Protein AF-A0A965UKW5-F1 (afdb_monomer_lite)

Foldseek 3Di:
DVPPALVCCVDPVNVVVQLVVVVVVCVVVVHDDDSVVSSVVSVVVSVVVVVVVVVVVVVVVVVVVVVVVD

Sequence (70 aa):
MDAKGCDWCESDEGMAEIMGFLREAAEERGLPFLDAAARLLVRRAIHNARKAEARRAKEAEQAAGEGKAS

pLDDT: mean 91.78, std 10.76, range [50.56, 98.38]

Secondary structure (DSSP, 8-state):
-TTTHHHHHHSHHHHHHHHHHHHHHHHHTT----HHHHHHHHHHHHHHHHHHHHHHHHHHHHHHHHTT--

Radius of gyration: 17.36 Å; chains: 1; bounding box: 36×22×50 Å

Structure (mmCIF, N/CA/C/O backbone):
data_AF-A0A965UKW5-F1
#
_entry.id   AF-A0A965UKW5-F1
#
loop_
_atom_site.group_PDB
_atom_site.id
_atom_site.type_symbol
_atom_site.label_atom_id
_atom_site.label_alt_id
_atom_site.label_comp_id
_atom_site.label_asym_id
_atom_site.label_entity_id
_atom_site.label_seq_id
_atom_site.pdbx_PDB_ins_code
_atom_site.Cartn_x
_atom_site.Cartn_y
_atom_site.Cartn_z
_atom_site.occupancy
_atom_site.B_iso_or_equiv
_atom_site.auth_seq_id
_atom_site.auth_comp_id
_atom_site.auth_asym_id
_atom_site.auth_atom_id
_atom_site.pdbx_PDB_model_num
ATOM 1 N N . MET A 1 1 ? 1.284 2.605 -7.301 1.00 68.81 1 MET A N 1
ATOM 2 C CA . MET A 1 1 ? 2.108 1.603 -8.005 1.00 68.81 1 MET A CA 1
ATOM 3 C C . MET A 1 1 ? 2.386 2.057 -9.420 1.00 68.81 1 MET A C 1
ATOM 5 O O . MET A 1 1 ? 3.520 2.415 -9.662 1.00 68.81 1 MET A O 1
ATOM 9 N N . ASP A 1 2 ? 1.388 2.194 -10.296 1.00 80.12 2 ASP A N 1
ATOM 10 C CA . ASP A 1 2 ? 1.662 2.614 -11.684 1.00 80.12 2 ASP A CA 1
ATOM 11 C C . ASP A 1 2 ? 2.207 4.055 -11.799 1.00 80.12 2 ASP A C 1
ATOM 13 O O . ASP A 1 2 ? 3.164 4.293 -12.522 1.00 80.12 2 ASP A O 1
ATOM 17 N N . ALA A 1 3 ? 1.642 5.018 -11.054 1.00 85.19 3 ALA A N 1
ATOM 18 C CA . ALA A 1 3 ? 2.045 6.430 -11.159 1.00 85.19 3 ALA A CA 1
ATOM 19 C C . ALA A 1 3 ? 3.272 6.817 -10.307 1.00 85.19 3 ALA A C 1
ATOM 21 O O . ALA A 1 3 ? 4.089 7.624 -10.736 1.00 85.19 3 ALA A O 1
ATOM 22 N N . LYS A 1 4 ? 3.385 6.274 -9.085 1.00 88.44 4 LYS A N 1
ATOM 23 C CA . LYS A 1 4 ? 4.444 6.617 -8.107 1.00 88.44 4 LYS A CA 1
ATOM 24 C C . LYS A 1 4 ? 5.468 5.485 -7.872 1.00 88.44 4 LYS A C 1
ATOM 26 O O . LYS A 1 4 ? 6.410 5.668 -7.113 1.00 88.44 4 LYS A O 1
ATOM 31 N N . GLY A 1 5 ? 5.292 4.315 -8.491 1.00 91.88 5 GLY A N 1
ATOM 32 C CA . GLY A 1 5 ? 6.110 3.119 -8.245 1.00 91.88 5 GLY A CA 1
ATOM 33 C C . GLY A 1 5 ? 5.666 2.295 -7.029 1.00 91.88 5 GLY A C 1
ATOM 34 O O . GLY A 1 5 ? 4.834 2.728 -6.226 1.00 91.88 5 GLY A O 1
ATOM 35 N N . CYS A 1 6 ? 6.190 1.071 -6.916 1.00 93.69 6 CYS A N 1
ATOM 36 C CA . CYS A 1 6 ? 5.957 0.190 -5.765 1.00 93.69 6 CYS A CA 1
ATOM 37 C C . CYS A 1 6 ? 6.693 0.665 -4.503 1.00 93.69 6 CYS A C 1
ATOM 39 O O . CYS A 1 6 ? 6.126 0.581 -3.419 1.00 93.69 6 CYS A O 1
ATOM 41 N N . ASP A 1 7 ? 7.905 1.205 -4.643 1.00 94.94 7 ASP A N 1
ATOM 42 C CA . ASP A 1 7 ? 8.746 1.593 -3.503 1.00 94.94 7 ASP A CA 1
ATOM 43 C C . ASP A 1 7 ? 8.164 2.784 -2.737 1.00 94.94 7 ASP A C 1
ATOM 45 O O . ASP A 1 7 ? 8.120 2.771 -1.511 1.00 94.94 7 ASP A O 1
ATOM 49 N N . TRP A 1 8 ? 7.605 3.768 -3.449 1.00 96.00 8 TRP A N 1
ATOM 50 C CA . TRP A 1 8 ? 6.873 4.861 -2.810 1.00 96.00 8 TRP A CA 1
ATOM 51 C C . TRP A 1 8 ? 5.654 4.349 -2.028 1.00 96.00 8 TRP A C 1
ATOM 53 O O . TRP A 1 8 ? 5.378 4.824 -0.935 1.00 96.00 8 TRP A O 1
ATOM 63 N N . CYS A 1 9 ? 4.936 3.343 -2.544 1.00 95.56 9 CYS A N 1
ATOM 64 C CA . CYS A 1 9 ? 3.801 2.753 -1.827 1.00 95.56 9 CYS A CA 1
ATOM 65 C C . CYS A 1 9 ? 4.217 1.982 -0.558 1.00 95.56 9 CYS A C 1
ATOM 67 O O . CYS A 1 9 ? 3.359 1.733 0.288 1.00 95.56 9 CYS A O 1
ATOM 69 N N . GLU A 1 10 ? 5.484 1.573 -0.436 1.00 95.75 10 GLU A N 1
ATOM 70 C CA . GLU A 1 10 ? 6.029 0.947 0.777 1.00 95.75 10 GLU A CA 1
ATOM 71 C C . GLU A 1 10 ? 6.580 1.961 1.786 1.00 95.75 10 GLU A C 1
ATOM 73 O O . GLU A 1 10 ? 6.787 1.578 2.938 1.00 95.75 10 GLU A O 1
ATOM 78 N N . SER A 1 11 ? 6.799 3.221 1.389 1.00 97.31 11 SER A N 1
ATOM 79 C CA . SER A 1 11 ? 7.264 4.268 2.302 1.00 97.31 11 SER A CA 1
ATOM 80 C C . SER A 1 11 ? 6.204 4.603 3.352 1.00 97.31 11 SER A C 1
ATOM 82 O O . SER A 1 11 ? 5.009 4.352 3.161 1.00 97.31 11 SER A O 1
ATOM 84 N N . ASP A 1 12 ? 6.633 5.193 4.466 1.00 96.62 12 ASP A N 1
ATOM 85 C CA . ASP A 1 12 ? 5.720 5.582 5.539 1.00 96.62 12 ASP A CA 1
ATOM 86 C C . ASP A 1 12 ? 4.702 6.627 5.059 1.00 96.62 12 ASP A C 1
ATOM 88 O O . ASP A 1 12 ? 3.517 6.527 5.384 1.00 96.62 12 ASP A O 1
ATOM 92 N N . GLU A 1 13 ? 5.127 7.577 4.222 1.00 97.25 13 GLU A N 1
ATOM 93 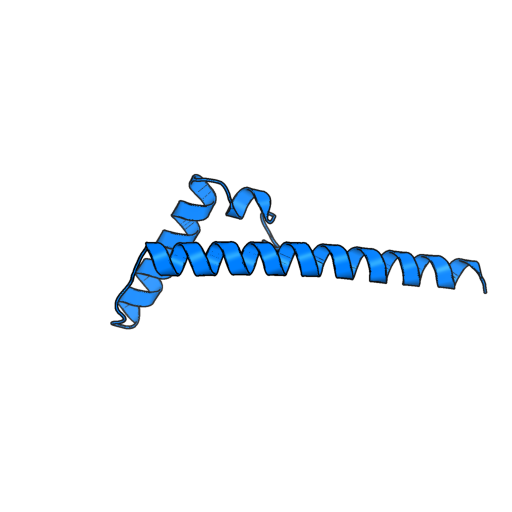C CA . GLU A 1 13 ? 4.256 8.601 3.640 1.00 97.25 13 GLU A CA 1
ATOM 94 C C . GLU A 1 13 ? 3.240 7.989 2.675 1.00 97.25 13 GLU A C 1
ATOM 96 O O . GLU A 1 13 ? 2.044 8.277 2.765 1.00 97.25 13 GLU A O 1
ATOM 101 N N . GLY A 1 14 ? 3.692 7.110 1.775 1.00 97.19 14 GLY A N 1
ATOM 102 C CA . GLY A 1 14 ? 2.805 6.462 0.815 1.00 97.19 14 GLY A CA 1
ATOM 103 C C . GLY A 1 14 ? 1.811 5.523 1.489 1.00 97.19 14 GLY A C 1
ATOM 104 O O . GLY A 1 14 ? 0.624 5.528 1.156 1.00 97.19 14 GLY A O 1
ATOM 105 N N . MET A 1 15 ? 2.261 4.760 2.486 1.00 97.88 15 MET A N 1
ATOM 106 C CA . MET A 1 15 ? 1.392 3.906 3.287 1.00 97.88 15 MET A CA 1
ATOM 107 C C . MET A 1 15 ? 0.369 4.735 4.069 1.00 97.88 15 MET A C 1
ATOM 109 O O . MET A 1 15 ? -0.799 4.359 4.110 1.00 97.88 15 MET A O 1
ATOM 113 N N . ALA A 1 16 ? 0.766 5.862 4.666 1.00 97.94 16 ALA A N 1
ATOM 114 C CA . ALA A 1 16 ? -0.160 6.745 5.371 1.00 97.94 16 ALA A CA 1
ATOM 115 C C . ALA A 1 16 ? -1.245 7.303 4.435 1.00 97.94 16 ALA A C 1
ATOM 117 O O . ALA A 1 16 ? -2.426 7.224 4.772 1.00 97.94 16 ALA A O 1
ATOM 118 N N . GLU A 1 17 ? -0.863 7.787 3.249 1.00 97.94 17 GLU A N 1
ATOM 119 C CA . GLU A 1 17 ? -1.795 8.311 2.240 1.00 97.94 17 GLU A CA 1
ATOM 120 C C . GLU A 1 17 ? -2.801 7.231 1.803 1.00 97.94 17 GLU A C 1
ATOM 122 O O . GLU A 1 17 ? -4.012 7.436 1.875 1.00 97.94 17 GLU A O 1
ATOM 127 N N . ILE A 1 18 ? -2.320 6.036 1.440 1.00 97.50 18 ILE A N 1
ATOM 128 C CA . ILE A 1 18 ? -3.174 4.911 1.020 1.00 97.50 18 ILE A CA 1
ATOM 129 C C . ILE A 1 18 ? -4.142 4.504 2.136 1.00 97.50 18 ILE A C 1
ATOM 131 O O . ILE A 1 18 ? -5.327 4.276 1.893 1.00 97.50 18 ILE A O 1
ATOM 135 N N . MET A 1 19 ? -3.646 4.397 3.366 1.00 98.00 19 MET A N 1
ATOM 136 C CA . MET A 1 19 ? -4.454 3.986 4.512 1.00 98.00 19 MET A CA 1
ATOM 137 C C . MET A 1 19 ? -5.498 5.040 4.892 1.00 98.00 19 MET A C 1
ATOM 139 O O . MET A 1 19 ? -6.583 4.66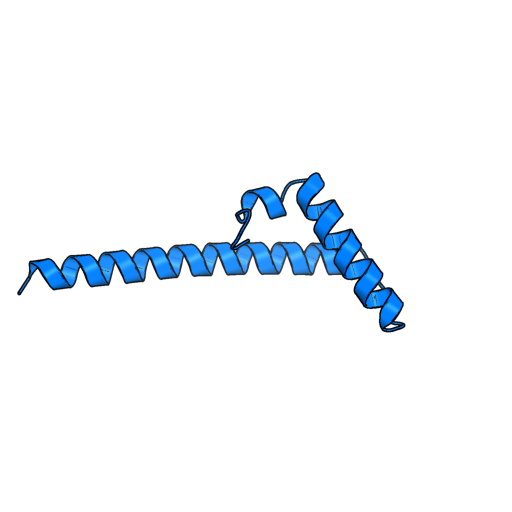2 5.334 1.00 98.00 19 MET A O 1
ATOM 143 N N . GLY A 1 20 ? -5.201 6.327 4.685 1.00 98.19 20 GLY A N 1
ATOM 144 C CA . GLY A 1 20 ? -6.165 7.423 4.796 1.00 98.19 20 GLY A CA 1
ATOM 145 C C . GLY A 1 20 ? -7.331 7.238 3.828 1.00 98.19 20 GLY A C 1
ATOM 146 O O . GLY A 1 20 ? -8.471 7.111 4.268 1.00 98.19 20 GLY A O 1
ATOM 147 N N . PHE A 1 21 ? -7.034 7.064 2.537 1.00 97.69 21 PHE A N 1
ATOM 148 C CA . PHE A 1 21 ? -8.059 6.804 1.520 1.00 97.69 21 PHE A CA 1
ATOM 149 C C . PHE A 1 21 ? -8.906 5.561 1.824 1.00 97.69 21 PHE A C 1
ATOM 151 O O . PHE A 1 21 ? -10.126 5.592 1.683 1.00 97.69 21 PHE A O 1
ATOM 158 N N . LEU A 1 22 ? -8.288 4.449 2.247 1.00 98.00 22 LEU A N 1
ATOM 159 C CA . LEU A 1 22 ? -9.033 3.224 2.568 1.00 98.00 22 LEU A CA 1
ATOM 160 C C . LEU A 1 22 ? -9.944 3.397 3.789 1.00 98.00 22 LEU A C 1
ATOM 162 O O . LEU A 1 22 ? -11.015 2.790 3.841 1.00 98.00 22 LEU A O 1
ATOM 166 N N . ARG A 1 23 ? -9.521 4.205 4.765 1.00 98.19 23 ARG A N 1
ATOM 167 C CA . ARG A 1 23 ? -10.315 4.519 5.952 1.00 98.19 23 ARG A CA 1
ATOM 168 C C . ARG A 1 23 ? -11.523 5.377 5.593 1.00 98.19 23 ARG A C 1
ATOM 170 O O . ARG A 1 23 ? -12.629 4.990 5.953 1.00 98.19 23 ARG A O 1
ATOM 177 N N . GLU A 1 24 ? -11.317 6.471 4.862 1.00 98.31 24 GLU A N 1
ATOM 178 C CA . GLU A 1 24 ? -12.398 7.350 4.388 1.00 98.31 24 GLU A CA 1
ATOM 179 C C . GLU A 1 24 ? -13.417 6.553 3.565 1.00 98.31 24 GLU A C 1
ATOM 181 O O . GLU A 1 24 ? -14.615 6.569 3.838 1.00 98.31 24 GLU A O 1
ATOM 186 N N . ALA A 1 25 ? -12.930 5.729 2.636 1.00 97.94 25 ALA A N 1
ATOM 187 C CA . ALA A 1 25 ? -13.769 4.861 1.824 1.00 97.94 25 ALA A CA 1
ATOM 188 C C . ALA A 1 25 ? -14.586 3.849 2.656 1.00 97.94 25 ALA A C 1
ATOM 190 O O . ALA A 1 25 ? -15.724 3.531 2.296 1.00 97.94 25 ALA A O 1
ATOM 191 N N . ALA A 1 26 ? -14.019 3.291 3.729 1.00 97.94 26 ALA A N 1
ATOM 192 C CA . ALA A 1 26 ? -14.741 2.380 4.614 1.00 97.94 26 ALA A CA 1
ATOM 193 C C . ALA A 1 26 ? -15.818 3.118 5.422 1.00 97.94 26 ALA A C 1
ATOM 195 O O . ALA A 1 26 ? -16.935 2.613 5.538 1.00 97.94 26 ALA A O 1
ATOM 196 N N . GLU A 1 27 ? -15.506 4.319 5.911 1.00 98.12 27 GLU A N 1
ATOM 197 C CA . GLU A 1 27 ? -16.425 5.178 6.661 1.00 98.12 27 GLU A CA 1
ATOM 198 C C . GLU A 1 27 ? -17.640 5.584 5.820 1.00 98.12 27 GLU A C 1
ATOM 200 O O . GLU A 1 27 ? -18.773 5.358 6.243 1.00 98.12 27 GLU A O 1
ATOM 205 N N . GLU A 1 28 ? -17.426 6.051 4.587 1.00 98.38 28 GLU A N 1
ATOM 206 C CA . GLU A 1 28 ? -18.502 6.380 3.638 1.00 98.38 28 GLU A CA 1
ATOM 207 C C . GLU A 1 28 ? -19.456 5.203 3.381 1.00 98.38 28 GLU A C 1
ATOM 209 O O . GLU A 1 28 ? -20.637 5.387 3.085 1.00 98.38 28 GLU A O 1
ATOM 214 N N . ARG A 1 29 ? -18.940 3.973 3.483 1.00 97.94 29 ARG A N 1
ATOM 215 C CA . ARG A 1 29 ? -19.686 2.729 3.248 1.00 97.94 29 ARG A CA 1
ATOM 216 C C . ARG A 1 29 ? -20.255 2.122 4.532 1.00 97.94 29 ARG A C 1
ATOM 218 O O . ARG A 1 29 ? -20.896 1.076 4.458 1.00 97.94 29 ARG A O 1
ATOM 225 N N . GLY A 1 30 ? -20.012 2.728 5.696 1.00 97.75 30 GLY A N 1
ATOM 226 C CA . GLY A 1 30 ? -20.411 2.180 6.994 1.00 97.75 30 GLY A CA 1
ATOM 227 C C . GLY A 1 30 ? -19.745 0.838 7.322 1.00 97.75 30 GLY A C 1
ATOM 228 O O . GLY A 1 30 ? -20.328 0.012 8.025 1.00 97.75 30 GLY A O 1
ATOM 229 N N . LEU A 1 31 ? -18.549 0.585 6.784 1.00 97.62 31 LEU A N 1
ATOM 230 C CA . LEU A 1 31 ? -17.813 -0.661 6.975 1.00 97.62 31 LEU A CA 1
ATOM 231 C C . LEU A 1 31 ? -16.781 -0.527 8.105 1.00 97.62 31 LEU A C 1
ATOM 233 O O . LEU A 1 31 ? -16.103 0.497 8.206 1.00 97.62 31 LEU A O 1
ATOM 237 N N . PRO A 1 32 ? -16.592 -1.569 8.934 1.00 96.56 32 PRO A N 1
ATOM 238 C CA . PRO A 1 32 ? -15.544 -1.562 9.943 1.00 96.56 32 PRO A CA 1
ATOM 239 C C . PRO A 1 32 ? -14.161 -1.544 9.282 1.00 96.56 32 PRO A C 1
ATOM 241 O O . PRO A 1 32 ? -13.871 -2.339 8.385 1.00 96.56 32 PRO A O 1
ATOM 244 N N . PHE A 1 33 ? -13.281 -0.669 9.769 1.00 97.44 33 PHE A N 1
ATOM 245 C CA . PHE A 1 33 ? -11.914 -0.545 9.273 1.00 97.44 33 PHE A CA 1
ATOM 246 C C . PHE A 1 33 ? -10.901 -1.103 10.274 1.00 97.44 33 PHE A C 1
ATOM 248 O O . PHE A 1 33 ? -10.750 -0.581 11.380 1.00 97.44 33 PHE A O 1
ATOM 255 N N . LEU A 1 34 ? -10.165 -2.140 9.867 1.00 97.69 34 LEU A N 1
ATOM 256 C CA . LEU A 1 34 ? -9.083 -2.721 10.657 1.00 97.69 34 LEU A CA 1
ATOM 257 C C . LEU A 1 34 ? -7.730 -2.414 10.012 1.00 97.69 34 LEU A C 1
ATOM 259 O O . LEU A 1 34 ? -7.380 -2.979 8.976 1.00 97.69 34 LEU A O 1
ATOM 263 N N . ASP A 1 35 ? -6.950 -1.559 10.673 1.00 96.62 35 ASP A N 1
ATOM 264 C CA . ASP A 1 35 ? -5.669 -1.044 10.175 1.00 96.62 35 ASP A CA 1
ATOM 265 C C . ASP A 1 35 ?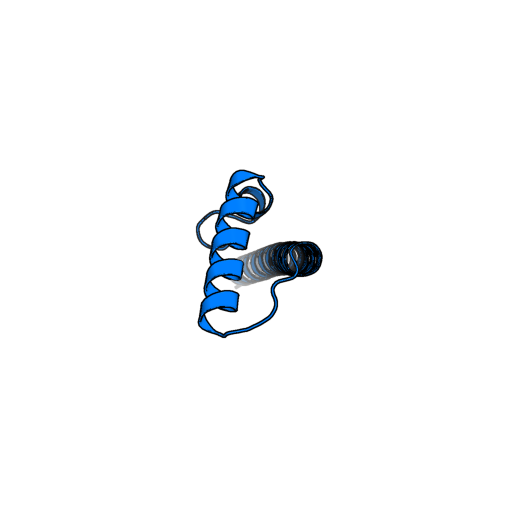 -4.695 -2.181 9.794 1.00 96.62 35 ASP A C 1
ATOM 267 O O . ASP A 1 35 ? -4.205 -2.256 8.667 1.00 96.62 35 ASP A O 1
ATOM 271 N N . ALA A 1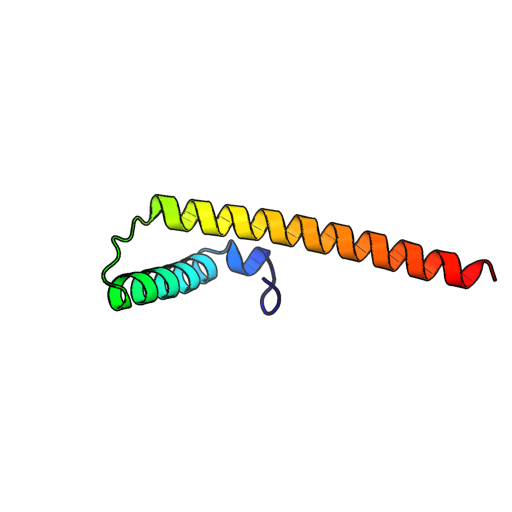 36 ? -4.507 -3.159 10.684 1.00 97.75 36 ALA A N 1
ATOM 272 C CA . ALA A 1 36 ? -3.611 -4.289 10.435 1.00 97.75 36 ALA A CA 1
ATOM 273 C C . ALA A 1 36 ? -3.983 -5.095 9.173 1.00 97.75 36 ALA A C 1
ATOM 275 O O . ALA A 1 36 ? -3.101 -5.483 8.401 1.00 97.75 36 ALA A O 1
ATOM 276 N N . ALA A 1 37 ? -5.280 -5.321 8.939 1.00 97.38 37 ALA A N 1
ATOM 277 C CA . ALA A 1 37 ? -5.755 -6.045 7.763 1.00 97.38 37 ALA A CA 1
ATOM 278 C C . ALA A 1 37 ? -5.590 -5.214 6.485 1.00 97.38 37 ALA A C 1
ATOM 280 O O . ALA A 1 37 ? -5.121 -5.734 5.473 1.00 97.38 37 ALA A O 1
ATOM 281 N N . ALA A 1 38 ? -5.899 -3.918 6.539 1.00 97.56 38 ALA A N 1
ATOM 282 C CA . ALA A 1 38 ? -5.699 -3.016 5.411 1.00 97.56 38 ALA A CA 1
ATOM 283 C C . ALA A 1 38 ? -4.214 -2.945 5.004 1.00 97.56 38 ALA A C 1
ATOM 285 O O . ALA A 1 38 ? -3.896 -3.147 3.831 1.00 97.56 38 ALA A O 1
ATOM 286 N N . ARG A 1 39 ? -3.281 -2.815 5.959 1.00 97.44 39 ARG A N 1
ATOM 287 C CA . ARG A 1 39 ? -1.832 -2.853 5.667 1.00 97.44 39 ARG A CA 1
ATOM 288 C C . ARG A 1 39 ? -1.393 -4.165 5.027 1.00 97.44 39 ARG A C 1
ATOM 290 O O . ARG A 1 39 ? -0.554 -4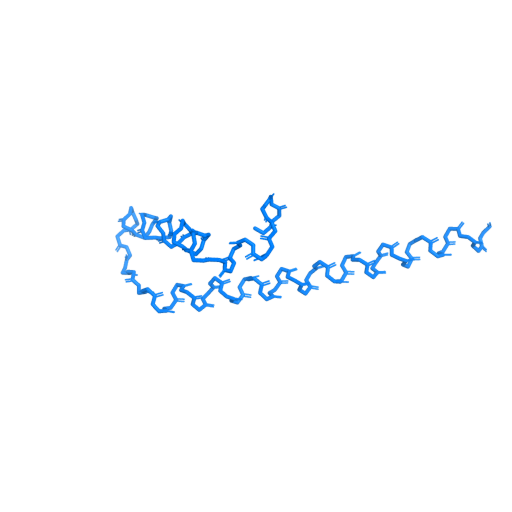.162 4.126 1.00 97.44 39 ARG A O 1
ATOM 297 N N . LEU A 1 40 ? -1.937 -5.295 5.483 1.00 98.12 40 LEU A N 1
ATOM 298 C CA . LEU A 1 40 ? -1.648 -6.599 4.886 1.00 98.12 40 LEU A CA 1
ATOM 299 C C . LEU A 1 40 ? -2.101 -6.653 3.419 1.00 98.12 40 LEU A C 1
ATOM 301 O O . LEU A 1 40 ? -1.341 -7.107 2.562 1.00 98.12 40 LEU A O 1
ATOM 305 N N . LEU A 1 41 ? -3.304 -6.153 3.122 1.00 97.50 41 LEU A N 1
ATOM 306 C CA . LEU A 1 41 ? -3.834 -6.088 1.759 1.00 97.50 41 LEU A CA 1
ATOM 307 C C . LEU A 1 41 ? -2.986 -5.183 0.859 1.00 97.50 41 LEU A C 1
ATOM 309 O O . LEU A 1 41 ? -2.657 -5.584 -0.258 1.00 97.50 41 LEU A O 1
ATOM 313 N N . VAL A 1 42 ? -2.565 -4.015 1.353 1.00 97.31 42 VAL A N 1
ATOM 314 C CA . VAL A 1 42 ? -1.685 -3.100 0.606 1.00 97.31 42 VAL A CA 1
ATOM 315 C C . VAL A 1 42 ? -0.355 -3.780 0.278 1.00 97.31 42 VAL A C 1
ATOM 317 O O . VAL A 1 42 ? 0.036 -3.831 -0.888 1.00 97.31 42 VAL A O 1
ATOM 320 N N . ARG A 1 43 ? 0.306 -4.406 1.259 1.00 97.00 43 ARG A N 1
ATOM 321 C CA . ARG A 1 43 ? 1.554 -5.160 1.025 1.00 97.00 43 ARG A CA 1
ATOM 322 C C . ARG A 1 43 ? 1.371 -6.282 0.007 1.00 97.00 43 ARG A C 1
ATOM 324 O O . ARG A 1 43 ? 2.224 -6.496 -0.855 1.00 97.00 43 ARG A O 1
ATOM 331 N N . ARG A 1 44 ? 0.242 -6.994 0.070 1.00 97.62 44 ARG A N 1
ATOM 332 C CA . ARG A 1 44 ? -0.083 -8.044 -0.900 1.00 97.62 44 ARG A CA 1
ATOM 333 C C . ARG A 1 44 ? -0.259 -7.479 -2.310 1.00 97.62 44 ARG A C 1
ATOM 335 O O . ARG A 1 44 ? 0.225 -8.092 -3.263 1.00 97.62 44 ARG A O 1
ATOM 342 N N . ALA A 1 45 ? -0.911 -6.328 -2.447 1.00 96.44 45 ALA A N 1
ATOM 343 C CA . ALA A 1 45 ? -1.061 -5.641 -3.724 1.00 96.44 45 ALA A CA 1
ATOM 344 C C . ALA A 1 45 ? 0.300 -5.210 -4.296 1.00 96.44 45 ALA A C 1
ATOM 346 O O . ALA A 1 45 ? 0.559 -5.465 -5.470 1.00 96.44 45 ALA A O 1
ATOM 347 N N . ILE A 1 46 ? 1.197 -4.670 -3.461 1.00 96.12 46 ILE A N 1
ATOM 348 C CA . ILE A 1 46 ? 2.552 -4.263 -3.874 1.00 96.12 46 ILE A CA 1
ATOM 349 C C . ILE A 1 46 ? 3.341 -5.460 -4.399 1.00 96.12 46 ILE A C 1
ATOM 351 O O . ILE A 1 46 ? 3.908 -5.415 -5.491 1.00 96.12 46 ILE A O 1
ATOM 355 N N . HIS A 1 47 ? 3.314 -6.576 -3.670 1.00 96.44 47 HIS A N 1
ATOM 356 C CA . HIS A 1 47 ? 3.948 -7.811 -4.121 1.00 96.44 47 HIS A CA 1
ATOM 357 C C . HIS A 1 47 ? 3.415 -8.271 -5.488 1.00 96.44 47 HIS A C 1
ATOM 359 O O . HIS A 1 47 ? 4.186 -8.665 -6.367 1.00 96.44 47 HIS A O 1
ATOM 365 N N . ASN A 1 48 ? 2.095 -8.228 -5.681 1.00 96.31 48 ASN A N 1
ATOM 366 C CA . ASN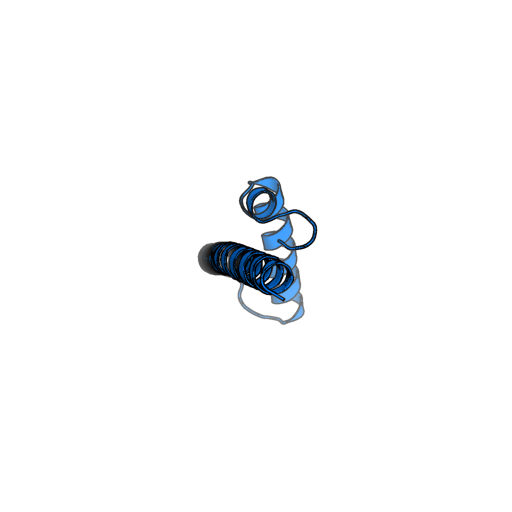 A 1 48 ? 1.482 -8.623 -6.946 1.00 96.31 48 ASN A CA 1
ATOM 367 C C . ASN A 1 48 ? 1.872 -7.683 -8.093 1.00 96.31 48 ASN A C 1
ATOM 369 O O . ASN A 1 48 ? 2.124 -8.166 -9.197 1.00 96.31 48 ASN A O 1
ATOM 373 N N . ALA A 1 49 ? 1.958 -6.377 -7.837 1.00 94.69 49 ALA A N 1
ATOM 374 C CA . ALA A 1 49 ? 2.379 -5.399 -8.831 1.00 94.69 49 ALA A CA 1
ATOM 375 C C . ALA A 1 49 ? 3.833 -5.612 -9.257 1.00 94.69 49 ALA A C 1
ATOM 377 O O . ALA A 1 49 ? 4.079 -5.762 -10.450 1.00 94.69 49 ALA A O 1
ATOM 378 N N . ARG A 1 50 ? 4.767 -5.782 -8.309 1.00 94.25 50 ARG A N 1
ATOM 379 C CA . ARG A 1 50 ? 6.170 -6.117 -8.622 1.00 94.25 50 ARG A CA 1
ATOM 380 C C . ARG A 1 50 ? 6.280 -7.372 -9.491 1.00 94.25 50 ARG A C 1
ATOM 382 O O . ARG A 1 50 ? 7.021 -7.410 -10.471 1.00 94.25 50 ARG A O 1
ATOM 389 N N . LYS A 1 51 ? 5.502 -8.413 -9.170 1.00 94.81 51 LYS A N 1
ATOM 390 C CA . LYS A 1 51 ? 5.465 -9.645 -9.974 1.00 94.81 51 LYS A CA 1
ATOM 391 C C . LYS A 1 51 ? 4.922 -9.396 -11.386 1.00 94.81 51 LYS A C 1
ATOM 393 O O . LYS A 1 51 ? 5.409 -10.000 -12.341 1.00 94.81 51 LYS A O 1
ATOM 398 N N . ALA A 1 52 ? 3.907 -8.546 -11.521 1.00 93.19 52 ALA A N 1
ATOM 399 C CA . ALA A 1 52 ? 3.337 -8.188 -12.813 1.00 93.19 52 ALA A CA 1
ATOM 400 C C . ALA A 1 52 ? 4.318 -7.363 -13.661 1.00 93.19 52 ALA A C 1
ATOM 402 O O . ALA A 1 52 ? 4.459 -7.653 -14.845 1.00 93.19 52 ALA A O 1
ATOM 403 N N . GLU A 1 53 ? 5.030 -6.404 -13.066 1.00 90.81 53 GLU A N 1
ATOM 404 C CA . GLU A 1 53 ? 6.084 -5.627 -13.732 1.00 90.81 53 GLU A CA 1
ATOM 405 C C . GLU A 1 53 ? 7.206 -6.531 -14.247 1.00 90.81 53 GLU A C 1
ATOM 407 O O . GLU A 1 53 ? 7.548 -6.474 -15.426 1.00 90.81 53 GLU A O 1
ATOM 412 N N . ALA A 1 54 ? 7.708 -7.443 -13.409 1.00 91.94 54 ALA A N 1
ATOM 413 C CA . ALA A 1 54 ? 8.726 -8.407 -13.821 1.00 91.94 54 ALA A CA 1
ATOM 414 C C . ALA A 1 54 ? 8.254 -9.301 -14.981 1.00 91.94 54 ALA A C 1
ATOM 416 O O . ALA A 1 54 ? 9.031 -9.619 -15.880 1.00 91.94 54 ALA A O 1
ATOM 417 N N . ARG A 1 55 ? 6.977 -9.706 -14.982 1.00 94.69 55 ARG A N 1
ATOM 418 C CA . ARG A 1 55 ? 6.402 -10.484 -16.087 1.00 94.69 55 ARG A CA 1
ATOM 419 C C . ARG A 1 55 ? 6.336 -9.661 -17.377 1.00 94.69 55 ARG A C 1
ATOM 421 O O . ARG A 1 55 ? 6.804 -10.140 -18.402 1.00 94.69 55 ARG A O 1
ATOM 428 N N . ARG A 1 56 ? 5.832 -8.425 -17.307 1.00 92.19 56 ARG A N 1
ATOM 429 C CA . ARG A 1 56 ? 5.761 -7.502 -18.454 1.00 92.19 56 ARG A CA 1
ATOM 430 C C . ARG A 1 56 ? 7.143 -7.225 -19.051 1.00 92.19 56 ARG A C 1
ATOM 432 O O . ARG A 1 56 ? 7.279 -7.183 -20.266 1.00 92.19 56 ARG A O 1
ATOM 439 N N . ALA A 1 57 ? 8.172 -7.081 -18.213 1.00 90.81 57 ALA A N 1
ATOM 440 C CA . ALA A 1 57 ? 9.549 -6.892 -18.671 1.00 90.81 57 ALA A CA 1
ATOM 441 C C . ALA A 1 57 ? 10.062 -8.096 -19.481 1.00 90.81 57 ALA A C 1
ATOM 443 O O . ALA A 1 57 ? 10.642 -7.911 -20.548 1.00 90.81 57 ALA A O 1
ATOM 444 N N . LYS A 1 58 ? 9.791 -9.325 -19.018 1.00 93.06 58 LYS A N 1
ATOM 445 C CA . LYS A 1 58 ? 10.148 -10.550 -19.755 1.00 93.06 58 LYS A CA 1
ATOM 446 C C . LYS A 1 58 ? 9.405 -10.673 -21.083 1.00 93.06 58 LYS A C 1
ATOM 448 O O . LYS A 1 58 ? 10.013 -11.027 -22.084 1.00 93.06 58 LYS A O 1
ATOM 453 N N . GLU A 1 59 ? 8.108 -10.375 -21.090 1.00 93.25 59 GLU A N 1
ATOM 454 C CA . GLU A 1 59 ? 7.287 -10.382 -22.309 1.00 93.25 59 GLU A CA 1
ATOM 455 C C . GLU A 1 59 ? 7.818 -9.364 -23.338 1.00 93.25 59 GLU A C 1
ATOM 457 O O . GLU A 1 59 ? 7.923 -9.675 -24.523 1.00 93.25 59 GLU A O 1
ATOM 462 N N . ALA A 1 60 ? 8.231 -8.173 -22.888 1.00 90.62 60 ALA A N 1
ATOM 463 C CA . ALA A 1 60 ? 8.825 -7.152 -23.751 1.00 90.62 60 ALA A CA 1
ATOM 464 C C . ALA A 1 60 ? 10.195 -7.568 -24.324 1.00 90.62 60 ALA A C 1
ATOM 466 O O . ALA A 1 60 ? 10.472 -7.315 -25.496 1.00 90.62 60 ALA A O 1
ATOM 467 N N . GLU A 1 61 ? 11.042 -8.226 -23.525 1.00 88.56 61 GLU A N 1
ATOM 468 C CA . GLU A 1 61 ? 12.329 -8.768 -23.983 1.00 88.56 61 GLU A CA 1
ATOM 469 C C . GLU A 1 61 ? 12.138 -9.854 -25.052 1.00 88.56 61 GLU A C 1
ATOM 471 O O . GLU A 1 61 ? 12.813 -9.837 -26.082 1.00 88.56 61 GLU A O 1
ATOM 476 N N . GLN A 1 62 ? 11.178 -10.761 -24.843 1.00 86.81 62 GLN A N 1
ATOM 477 C CA . GLN A 1 62 ? 10.838 -11.816 -25.802 1.00 86.81 62 GLN A CA 1
ATOM 478 C C . GLN A 1 62 ? 10.358 -11.231 -27.135 1.00 86.81 62 GLN A C 1
ATOM 480 O O . GLN A 1 62 ? 10.891 -11.591 -28.185 1.00 86.81 62 GLN A O 1
ATOM 485 N N . ALA A 1 63 ? 9.447 -10.254 -27.094 1.00 87.12 63 ALA A N 1
ATOM 486 C CA . ALA A 1 63 ? 8.965 -9.569 -28.293 1.00 87.12 63 ALA A CA 1
ATOM 487 C C . ALA A 1 63 ? 10.092 -8.838 -29.056 1.00 87.12 63 ALA A C 1
ATOM 489 O O . ALA A 1 63 ? 10.114 -8.826 -30.287 1.00 87.12 63 ALA A O 1
ATOM 490 N N . ALA A 1 64 ? 11.060 -8.250 -28.343 1.00 82.88 64 ALA A N 1
ATOM 491 C CA . ALA A 1 64 ? 12.212 -7.586 -28.958 1.00 82.88 64 ALA A CA 1
ATOM 492 C C . ALA A 1 64 ? 13.235 -8.570 -29.563 1.00 82.88 64 ALA A C 1
ATOM 494 O O . ALA A 1 64 ? 13.946 -8.215 -30.508 1.00 82.88 64 ALA A O 1
ATOM 495 N N . GLY A 1 65 ? 13.329 -9.790 -29.026 1.00 76.69 65 GLY A N 1
ATOM 496 C CA . GLY A 1 65 ? 14.189 -10.858 -29.542 1.00 76.69 65 GLY A CA 1
ATOM 497 C C . GLY A 1 65 ? 13.662 -11.488 -30.834 1.00 76.69 65 GLY A C 1
ATOM 498 O O . GLY A 1 65 ? 14.441 -11.725 -31.757 1.00 76.69 65 GLY A O 1
ATOM 499 N N . GLU A 1 66 ? 12.348 -11.693 -30.940 1.00 67.06 66 GLU A N 1
ATOM 500 C CA . GLU A 1 66 ? 11.700 -12.276 -32.127 1.00 67.06 66 GLU A CA 1
ATOM 501 C C . GLU A 1 66 ? 11.812 -11.370 -33.367 1.00 67.06 66 GLU A C 1
ATOM 503 O O . GLU A 1 66 ? 12.018 -11.860 -34.477 1.00 67.06 66 GLU A O 1
ATOM 508 N N . GLY A 1 67 ? 11.805 -10.044 -33.185 1.00 59.12 67 GLY A N 1
ATOM 509 C CA . GLY A 1 67 ? 11.985 -9.074 -34.274 1.00 59.12 67 GLY A CA 1
ATOM 510 C C . GLY A 1 67 ? 13.397 -9.005 -34.876 1.00 59.12 67 GLY A C 1
ATOM 511 O O . GLY A 1 67 ? 13.579 -8.360 -35.904 1.00 59.12 67 GLY A O 1
ATOM 512 N N . LYS A 1 68 ? 14.405 -9.646 -34.266 1.00 57.66 68 LYS A N 1
ATOM 513 C CA . LYS A 1 68 ? 15.784 -9.712 -34.796 1.00 57.66 68 LYS A CA 1
ATOM 514 C C . LYS A 1 68 ? 16.088 -10.993 -35.580 1.00 57.66 68 LYS A C 1
ATOM 516 O O . LYS A 1 68 ? 17.174 -11.095 -36.145 1.00 57.66 68 LYS A O 1
ATOM 521 N N . ALA A 1 69 ? 15.175 -11.965 -35.586 1.00 58.28 69 ALA A N 1
ATOM 522 C CA . ALA A 1 69 ? 15.353 -13.266 -36.236 1.00 58.28 69 ALA A CA 1
ATOM 523 C C . ALA A 1 69 ? 14.571 -13.414 -37.560 1.00 58.28 69 ALA A C 1
ATOM 525 O O . ALA A 1 69 ? 14.572 -14.504 -38.131 1.00 58.28 69 ALA A O 1
ATOM 526 N N . SER A 1 70 ? 13.905 -12.349 -38.028 1.00 50.56 70 SER A N 1
ATOM 527 C CA . SER A 1 70 ? 13.168 -12.289 -39.305 1.00 50.56 70 SER A CA 1
ATOM 528 C C . SER A 1 70 ? 13.878 -11.429 -40.342 1.00 50.56 70 SER A C 1
ATOM 530 O O . SER A 1 70 ? 14.503 -10.424 -39.935 1.00 50.56 70 SER A O 1
#